Protein AF-A0A2T2R5A3-F1 (afdb_monomer_lite)

Sequence (61 aa):
MIARAFEEAVADVLKAKTKKALGEYTPHSLILGGGVVANQYLRNQFTSLVRNRHDTELILP

Secondary structure (DSSP, 8-state):
-HHHHHHHHHHHHHHHHHHHHHHHH--SEEE--SGGGG-HHHHHHHHHHHTT-SS-EEE--

Structure (mmCIF, N/CA/C/O backbone):
data_AF-A0A2T2R5A3-F1
#
_entry.id   AF-A0A2T2R5A3-F1
#
loop_
_atom_site.group_PDB
_atom_site.id
_atom_site.type_symbol
_atom_site.label_atom_id
_atom_site.label_alt_id
_atom_site.label_comp_id
_atom_site.label_asym_id
_atom_site.label_entity_id
_atom_site.label_seq_id
_atom_site.pdbx_PDB_ins_code
_atom_site.Cartn_x
_atom_site.Cartn_y
_atom_site.Cartn_z
_atom_site.occupancy
_atom_site.B_iso_or_equiv
_atom_site.auth_seq_id
_atom_site.auth_comp_id
_atom_site.auth_asym_id
_atom_site.auth_atom_id
_atom_site.pdbx_PDB_model_num
ATOM 1 N N . MET A 1 1 ? 14.149 -9.125 -18.097 1.00 82.75 1 MET A N 1
ATOM 2 C CA . MET A 1 1 ? 13.977 -10.019 -16.926 1.00 82.75 1 MET A CA 1
ATOM 3 C C . MET A 1 1 ? 14.367 -9.353 -15.608 1.00 82.75 1 MET A C 1
ATOM 5 O O . MET A 1 1 ? 13.549 -9.390 -14.704 1.00 82.75 1 MET A O 1
ATOM 9 N N . ILE A 1 2 ? 15.527 -8.689 -15.499 1.00 96.38 2 ILE A N 1
ATOM 10 C CA . ILE A 1 2 ? 15.986 -8.066 -14.235 1.00 96.38 2 ILE A CA 1
ATOM 11 C C . ILE A 1 2 ? 15.002 -7.022 -13.682 1.00 96.38 2 ILE A C 1
ATOM 13 O O . ILE A 1 2 ? 14.658 -7.093 -12.511 1.00 96.38 2 ILE A O 1
ATOM 17 N N . ALA A 1 3 ? 14.504 -6.098 -14.512 1.00 96.31 3 ALA A N 1
ATOM 18 C CA . ALA A 1 3 ? 13.591 -5.043 -14.052 1.00 96.31 3 ALA A CA 1
ATOM 19 C C . ALA A 1 3 ? 12.304 -5.594 -13.412 1.00 96.31 3 AL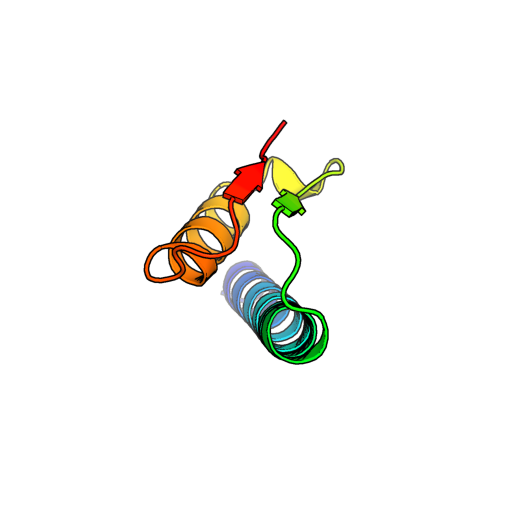A A C 1
ATOM 21 O O . ALA A 1 3 ? 11.900 -5.122 -12.357 1.00 96.31 3 ALA A O 1
ATOM 22 N N . ARG A 1 4 ? 11.707 -6.636 -14.010 1.00 96.38 4 ARG A N 1
ATOM 23 C CA . ARG A 1 4 ? 10.508 -7.282 -13.461 1.00 96.38 4 ARG A CA 1
ATOM 24 C C . ARG A 1 4 ? 10.807 -8.004 -12.150 1.00 96.38 4 ARG A C 1
ATOM 26 O O . ARG A 1 4 ? 10.094 -7.802 -11.181 1.00 96.38 4 ARG A O 1
ATOM 33 N N . ALA A 1 5 ? 11.882 -8.792 -12.104 1.00 97.69 5 ALA A N 1
ATOM 34 C CA . ALA A 1 5 ? 12.275 -9.497 -10.884 1.00 97.69 5 ALA A CA 1
ATOM 35 C C . ALA A 1 5 ? 12.598 -8.521 -9.738 1.00 97.69 5 ALA A C 1
ATOM 37 O O . ALA A 1 5 ? 12.267 -8.770 -8.583 1.00 97.69 5 ALA A O 1
ATOM 38 N N . PHE A 1 6 ? 13.215 -7.383 -10.064 1.00 96.44 6 PHE A N 1
ATOM 39 C CA . PHE A 1 6 ? 13.461 -6.315 -9.105 1.00 96.44 6 PHE A CA 1
ATOM 40 C C . PHE A 1 6 ? 12.154 -5.685 -8.607 1.00 96.44 6 PHE A C 1
ATOM 42 O O . PHE A 1 6 ? 11.965 -5.557 -7.402 1.00 96.44 6 PHE A O 1
ATOM 49 N N . GLU A 1 7 ? 11.239 -5.330 -9.510 1.00 96.31 7 GLU A N 1
ATOM 50 C CA . GLU A 1 7 ? 9.927 -4.777 -9.160 1.00 96.31 7 GLU A CA 1
ATOM 51 C C . GLU A 1 7 ? 9.106 -5.738 -8.280 1.00 96.31 7 GLU A C 1
ATOM 53 O O . GLU A 1 7 ? 8.531 -5.318 -7.274 1.00 96.31 7 GLU A O 1
ATOM 58 N N . GLU A 1 8 ? 9.105 -7.032 -8.609 1.00 97.19 8 GLU A N 1
ATOM 59 C CA . GLU A 1 8 ? 8.479 -8.094 -7.815 1.00 97.19 8 GLU A CA 1
ATOM 60 C C . GLU A 1 8 ? 9.087 -8.164 -6.404 1.00 97.19 8 GLU A C 1
ATOM 62 O O . GLU A 1 8 ? 8.352 -8.098 -5.416 1.00 97.19 8 GLU A O 1
ATOM 67 N N . ALA A 1 9 ? 10.420 -8.192 -6.293 1.00 97.81 9 ALA A N 1
ATOM 68 C CA . ALA A 1 9 ? 11.115 -8.234 -5.006 1.00 97.81 9 ALA A CA 1
ATOM 69 C C . ALA A 1 9 ? 10.834 -6.990 -4.143 1.00 97.81 9 ALA A C 1
ATOM 71 O O . ALA A 1 9 ? 10.608 -7.102 -2.935 1.00 97.81 9 ALA A O 1
ATOM 72 N N . VAL A 1 10 ? 10.807 -5.800 -4.753 1.00 95.94 10 VAL A N 1
ATOM 73 C CA . VAL A 1 10 ? 10.440 -4.553 -4.067 1.00 95.94 10 VAL A CA 1
ATOM 74 C C . VAL A 1 10 ? 9.006 -4.635 -3.547 1.00 95.94 10 VAL A C 1
ATOM 76 O O . VAL A 1 10 ? 8.766 -4.357 -2.369 1.00 95.94 10 VAL A O 1
ATOM 79 N N . ALA A 1 11 ? 8.055 -5.049 -4.387 1.00 96.31 11 ALA A N 1
ATOM 80 C CA . ALA A 1 11 ? 6.657 -5.174 -3.990 1.00 96.31 11 ALA A CA 1
ATOM 81 C C . ALA A 1 11 ? 6.467 -6.174 -2.843 1.00 96.31 11 ALA A C 1
ATOM 83 O O . ALA A 1 11 ? 5.694 -5.908 -1.923 1.00 96.31 11 ALA A O 1
ATOM 84 N N . ASP A 1 12 ? 7.179 -7.300 -2.861 1.00 97.69 12 ASP A N 1
ATOM 85 C CA . ASP A 1 12 ? 7.102 -8.314 -1.810 1.00 97.69 12 ASP A CA 1
ATOM 86 C C . ASP A 1 12 ? 7.600 -7.796 -0.462 1.00 97.69 12 ASP A C 1
ATOM 88 O O . ASP A 1 12 ? 6.906 -7.944 0.549 1.00 97.69 12 ASP A O 1
ATOM 92 N N . VAL A 1 13 ? 8.750 -7.116 -0.441 1.00 98.12 13 VAL A N 1
ATOM 93 C CA . VAL A 1 13 ? 9.291 -6.526 0.791 1.00 98.12 13 VAL A CA 1
ATOM 94 C C . VAL A 1 13 ? 8.352 -5.454 1.346 1.00 98.12 13 VAL A C 1
ATOM 96 O O . VAL A 1 13 ? 8.091 -5.434 2.554 1.00 98.12 13 VAL A O 1
ATOM 99 N N . LEU A 1 14 ? 7.822 -4.577 0.488 1.00 96.56 14 LEU A N 1
ATOM 100 C CA . LEU A 1 14 ? 6.896 -3.526 0.909 1.00 96.56 14 LEU A CA 1
ATOM 101 C C . LEU A 1 14 ? 5.593 -4.121 1.462 1.00 96.56 14 LEU A C 1
ATOM 103 O O . LEU A 1 14 ? 5.215 -3.803 2.589 1.00 96.56 14 LEU A O 1
ATOM 107 N N . LYS A 1 15 ? 4.961 -5.057 0.741 1.00 96.19 15 LYS A N 1
ATOM 108 C CA . LYS A 1 15 ? 3.756 -5.764 1.207 1.00 96.19 15 LYS A CA 1
ATOM 109 C C . LYS A 1 15 ? 3.981 -6.463 2.542 1.00 96.19 15 LYS A C 1
ATOM 111 O O . LYS A 1 15 ? 3.125 -6.374 3.417 1.00 96.19 15 LYS A O 1
ATOM 116 N N . ALA A 1 16 ? 5.100 -7.167 2.712 1.00 97.62 16 ALA A N 1
ATOM 117 C CA . ALA A 1 16 ? 5.381 -7.905 3.941 1.00 97.62 16 ALA A CA 1
ATOM 118 C C . ALA A 1 16 ? 5.462 -6.967 5.154 1.00 97.62 16 ALA A C 1
ATOM 120 O O . ALA A 1 16 ? 4.834 -7.222 6.185 1.00 97.62 16 ALA A O 1
ATOM 121 N N . LYS A 1 17 ? 6.179 -5.845 5.012 1.00 97.75 17 LYS A N 1
ATOM 122 C CA . LYS A 1 17 ? 6.302 -4.833 6.070 1.00 97.75 17 LYS A CA 1
ATOM 123 C C . LYS A 1 17 ? 4.970 -4.145 6.356 1.00 97.75 17 LYS A C 1
ATOM 125 O O . LYS A 1 17 ? 4.594 -4.027 7.520 1.00 97.75 17 LYS A O 1
ATOM 130 N N . THR A 1 18 ? 4.224 -3.764 5.320 1.00 96.81 18 THR A N 1
ATOM 131 C CA . THR A 1 18 ? 2.902 -3.151 5.488 1.00 96.81 18 THR A CA 1
ATOM 132 C C . THR A 1 18 ? 1.920 -4.118 6.137 1.00 96.81 18 THR A C 1
ATOM 134 O O . THR A 1 18 ? 1.255 -3.739 7.090 1.00 96.81 18 THR A O 1
ATOM 137 N N . LYS A 1 19 ? 1.865 -5.387 5.711 1.00 95.81 19 LYS A N 1
ATOM 138 C CA . LYS A 1 19 ? 0.986 -6.402 6.315 1.00 95.81 19 LYS A CA 1
ATOM 139 C C . LYS A 1 19 ? 1.279 -6.592 7.804 1.00 95.81 19 LYS A C 1
ATOM 141 O O . LYS A 1 19 ? 0.338 -6.705 8.585 1.00 95.81 19 LYS A O 1
ATOM 146 N N . LYS A 1 20 ? 2.560 -6.605 8.195 1.00 97.31 20 LYS A N 1
ATOM 147 C CA . LYS A 1 20 ? 2.959 -6.653 9.608 1.00 97.31 20 LYS A CA 1
ATOM 148 C C . LYS A 1 20 ? 2.422 -5.435 10.369 1.00 97.31 20 LYS A C 1
ATOM 150 O O . LYS A 1 20 ? 1.756 -5.615 11.380 1.00 97.31 20 LYS A O 1
ATOM 155 N N . ALA A 1 21 ? 2.643 -4.228 9.849 1.00 97.00 21 ALA A N 1
ATOM 156 C CA . ALA A 1 21 ? 2.176 -2.993 10.480 1.00 97.00 21 ALA A CA 1
ATOM 157 C C . ALA A 1 21 ? 0.640 -2.914 10.579 1.00 97.00 21 ALA A C 1
ATOM 159 O O . ALA A 1 21 ? 0.112 -2.526 11.615 1.00 97.00 21 ALA A O 1
ATOM 160 N N . LEU A 1 22 ? -0.090 -3.341 9.542 1.00 95.75 22 LEU A N 1
ATOM 161 C CA . LEU A 1 22 ? -1.556 -3.408 9.572 1.00 95.75 22 LEU A CA 1
ATOM 162 C C . LEU A 1 22 ? -2.073 -4.371 10.648 1.00 95.75 22 LEU A C 1
ATOM 164 O O . LEU A 1 22 ? -3.126 -4.133 11.228 1.00 95.75 22 LEU A O 1
ATOM 168 N N . GLY A 1 23 ? -1.357 -5.471 10.899 1.00 93.88 23 GLY A N 1
ATOM 169 C CA . GLY A 1 23 ? -1.691 -6.401 11.977 1.00 93.88 23 GLY A CA 1
ATOM 170 C C . GLY A 1 23 ? -1.366 -5.855 13.368 1.00 93.88 23 GLY A C 1
ATOM 171 O O . GLY A 1 23 ? -2.108 -6.121 14.303 1.00 93.88 23 GLY A O 1
ATOM 172 N N . GLU A 1 24 ? -0.276 -5.098 13.498 1.00 97.56 24 GLU A N 1
ATOM 173 C CA . GLU A 1 24 ? 0.199 -4.558 14.778 1.00 97.56 24 GLU A CA 1
ATOM 174 C C . GLU A 1 24 ? -0.612 -3.346 15.251 1.00 97.56 24 GLU A C 1
ATOM 176 O O . GLU A 1 24 ? -0.894 -3.227 16.439 1.00 97.56 24 GLU A O 1
ATOM 181 N N . TYR A 1 25 ? -1.009 -2.467 14.328 1.00 96.44 25 TYR A N 1
ATOM 182 C CA . TYR A 1 25 ? -1.636 -1.187 14.673 1.00 96.44 25 TYR A CA 1
ATOM 183 C C . TYR A 1 25 ? -3.112 -1.080 14.275 1.00 96.44 25 TYR A C 1
ATOM 185 O O . TYR A 1 25 ? -3.766 -0.118 14.672 1.00 96.44 25 TYR A O 1
ATOM 193 N N . THR A 1 26 ? -3.641 -2.023 13.482 1.00 94.31 26 THR A N 1
ATOM 194 C CA . THR A 1 26 ? -5.045 -2.034 13.011 1.00 94.31 26 THR A CA 1
ATOM 195 C C . THR A 1 26 ? -5.561 -0.660 12.541 1.00 94.31 26 THR A C 1
ATOM 197 O O . THR A 1 26 ? -6.597 -0.184 13.015 1.00 94.31 26 THR A O 1
ATOM 200 N N . PRO A 1 27 ? -4.831 0.041 11.652 1.00 96.19 27 PRO A N 1
ATOM 201 C CA . PRO A 1 27 ? -5.232 1.373 11.227 1.00 96.19 27 PRO A CA 1
ATOM 202 C C . PRO A 1 27 ? -6.477 1.305 10.338 1.00 96.19 27 PRO A C 1
ATOM 204 O O . PRO A 1 27 ? -6.631 0.390 9.528 1.00 96.19 27 PRO A O 1
ATOM 207 N N . HIS A 1 28 ? -7.330 2.324 10.442 1.00 95.62 28 HIS A N 1
ATOM 208 C CA . HIS A 1 28 ? -8.542 2.430 9.622 1.00 95.62 28 HIS A CA 1
ATOM 209 C C . HIS A 1 28 ? -8.249 2.802 8.168 1.00 95.62 28 HIS A C 1
ATOM 211 O O . HIS A 1 28 ? -9.059 2.525 7.290 1.00 95.62 28 HIS A O 1
ATOM 217 N N . SER A 1 29 ? -7.087 3.398 7.893 1.00 95.19 29 SER A N 1
ATOM 218 C CA . SER A 1 29 ? -6.678 3.771 6.543 1.00 95.19 29 SER A CA 1
ATOM 219 C C . SER A 1 29 ? -5.216 3.433 6.260 1.00 95.19 29 SER A C 1
ATOM 221 O O . SER A 1 29 ? -4.340 3.513 7.123 1.00 95.19 29 SER A O 1
ATOM 223 N N . LEU A 1 30 ? -4.958 3.053 5.011 1.00 96.06 30 LEU A N 1
ATOM 224 C CA . LEU A 1 30 ? -3.641 2.870 4.422 1.00 96.06 30 LEU A CA 1
ATOM 225 C C . LEU A 1 30 ? -3.532 3.812 3.225 1.00 96.06 30 LEU A C 1
ATOM 227 O O . LEU A 1 30 ? -4.250 3.654 2.243 1.00 96.06 30 LEU A O 1
ATOM 231 N N . ILE A 1 31 ? -2.618 4.775 3.284 1.00 95.38 31 ILE A N 1
ATOM 232 C CA . ILE A 1 31 ? -2.378 5.712 2.182 1.00 95.38 31 ILE A CA 1
ATOM 233 C C . ILE A 1 31 ? -1.139 5.253 1.420 1.00 95.38 31 ILE A C 1
ATOM 235 O O . ILE A 1 31 ? -0.054 5.15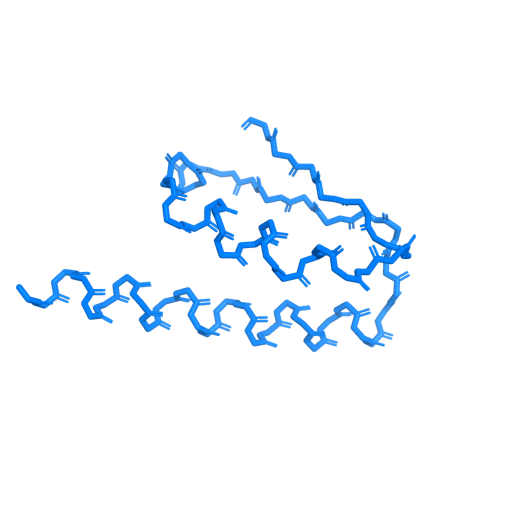5 1.995 1.00 95.38 31 ILE A O 1
ATOM 239 N N . LEU A 1 32 ? -1.283 4.995 0.121 1.00 94.31 32 LEU A N 1
ATOM 240 C CA . LEU A 1 32 ? -0.151 4.728 -0.762 1.00 94.31 32 LEU A CA 1
ATOM 241 C C . LEU A 1 32 ? 0.140 6.014 -1.546 1.00 94.31 32 LEU A C 1
ATOM 243 O O . LEU A 1 32 ? -0.578 6.343 -2.481 1.00 94.31 32 LEU A O 1
ATOM 247 N N . GLY A 1 33 ? 1.166 6.767 -1.145 1.00 91.00 33 GLY A N 1
ATOM 248 C CA . GLY A 1 33 ? 1.519 8.062 -1.746 1.00 91.00 33 GLY A CA 1
ATOM 249 C C . GLY A 1 33 ? 2.941 8.130 -2.320 1.00 91.00 33 GLY A C 1
ATOM 250 O O . GLY A 1 33 ? 3.766 7.247 -2.089 1.00 91.00 33 GLY A O 1
ATOM 251 N N . GLY A 1 34 ? 3.236 9.213 -3.048 1.00 89.88 34 GLY A N 1
ATOM 252 C CA . GLY A 1 34 ? 4.541 9.482 -3.669 1.00 89.88 34 GLY A CA 1
ATOM 253 C C . GLY A 1 34 ? 4.617 9.110 -5.156 1.00 89.88 34 GLY A C 1
ATOM 254 O O . GLY A 1 34 ? 3.766 8.398 -5.682 1.00 89.88 34 GLY A O 1
ATOM 255 N N . GLY A 1 35 ? 5.655 9.585 -5.856 1.00 89.38 35 GLY A N 1
ATOM 256 C CA . GLY A 1 35 ? 5.760 9.450 -7.322 1.00 89.38 35 GLY A CA 1
ATOM 257 C C . GLY A 1 35 ? 5.842 8.005 -7.830 1.00 89.38 35 GLY A C 1
ATOM 258 O O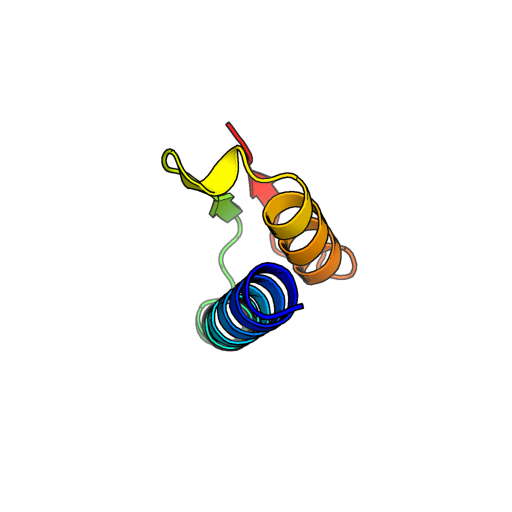 . GLY A 1 35 ? 5.402 7.701 -8.935 1.00 89.38 35 GLY A O 1
ATOM 259 N N . VAL A 1 36 ? 6.336 7.087 -6.998 1.00 90.56 36 VAL A N 1
ATOM 260 C CA . VAL A 1 36 ? 6.468 5.660 -7.338 1.00 90.56 36 VAL A CA 1
ATOM 261 C C . VAL A 1 36 ? 5.102 4.961 -7.407 1.00 90.56 36 VAL A C 1
ATOM 263 O O . VAL A 1 36 ? 4.954 3.950 -8.086 1.00 90.56 36 VAL A O 1
ATOM 266 N N . VAL A 1 37 ? 4.065 5.525 -6.780 1.00 87.62 37 VAL A N 1
ATOM 267 C CA . VAL A 1 37 ? 2.707 4.956 -6.756 1.00 87.62 37 VAL A CA 1
ATOM 268 C C . VAL A 1 37 ? 1.998 5.076 -8.102 1.00 87.62 37 VAL A C 1
ATOM 270 O O . VAL A 1 37 ? 1.016 4.382 -8.343 1.00 87.62 37 VAL A O 1
ATOM 273 N N . ALA A 1 38 ? 2.511 5.877 -9.039 1.00 90.75 38 ALA A N 1
ATOM 274 C CA . ALA A 1 38 ? 2.051 5.847 -10.430 1.00 90.75 38 ALA A CA 1
ATOM 275 C C . ALA A 1 38 ? 2.244 4.463 -11.093 1.00 90.75 38 ALA A C 1
ATOM 277 O O . ALA A 1 38 ? 1.614 4.162 -12.106 1.00 90.75 38 ALA A O 1
ATOM 278 N N . ASN A 1 39 ? 3.078 3.596 -10.511 1.00 93.56 39 ASN A N 1
ATOM 279 C CA . ASN A 1 39 ? 3.272 2.228 -10.959 1.00 93.56 39 ASN A CA 1
ATOM 280 C C . ASN A 1 39 ? 2.009 1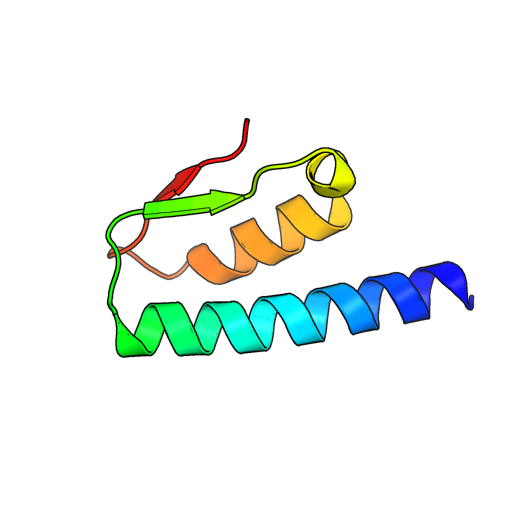.360 -10.746 1.00 93.56 39 ASN A C 1
ATOM 282 O O . ASN A 1 39 ? 1.600 1.079 -9.615 1.00 93.56 39 ASN A O 1
ATOM 286 N N . GLN A 1 40 ? 1.411 0.892 -11.847 1.00 94.81 40 GLN A N 1
ATOM 287 C CA . GLN A 1 40 ? 0.188 0.077 -11.823 1.00 94.81 40 GLN A CA 1
ATOM 288 C C . GLN A 1 40 ? 0.377 -1.276 -11.131 1.00 94.81 40 GLN A C 1
ATOM 290 O O . GLN A 1 40 ? -0.536 -1.752 -10.455 1.00 94.81 40 GLN A O 1
ATOM 295 N N . TYR A 1 41 ? 1.554 -1.893 -11.267 1.00 95.56 41 TYR A N 1
ATOM 296 C CA . TYR A 1 41 ? 1.842 -3.162 -10.609 1.00 95.56 41 TYR A CA 1
ATOM 297 C C . TYR A 1 41 ? 1.790 -2.999 -9.086 1.00 95.56 41 TYR A C 1
ATOM 299 O O . TYR A 1 41 ? 1.061 -3.736 -8.422 1.00 95.56 41 TYR A O 1
ATOM 307 N N . LEU A 1 42 ? 2.453 -1.979 -8.533 1.00 94.69 42 LEU A N 1
ATOM 308 C CA . LEU A 1 42 ? 2.396 -1.679 -7.101 1.00 94.69 42 LEU A CA 1
ATOM 309 C C . LEU A 1 42 ? 0.968 -1.387 -6.630 1.00 94.69 42 LEU A C 1
ATOM 311 O O . LEU A 1 42 ? 0.546 -1.967 -5.630 1.00 94.69 42 LEU A O 1
ATOM 315 N N . ARG A 1 43 ? 0.195 -0.569 -7.360 1.00 95.31 43 ARG A N 1
ATOM 316 C CA . ARG A 1 43 ? -1.220 -0.317 -7.020 1.00 95.31 43 ARG A CA 1
ATOM 317 C C . ARG A 1 43 ? -1.993 -1.629 -6.876 1.00 95.31 43 ARG A C 1
ATOM 319 O O . ARG A 1 43 ? -2.580 -1.871 -5.826 1.00 95.31 43 ARG A O 1
ATOM 326 N N . ASN A 1 44 ? -1.894 -2.524 -7.858 1.00 95.81 44 ASN A N 1
ATOM 327 C CA . ASN A 1 44 ? -2.586 -3.817 -7.840 1.00 95.81 44 ASN A CA 1
ATOM 328 C C . ASN A 1 44 ? -2.144 -4.722 -6.678 1.00 95.81 44 ASN A C 1
ATOM 330 O O . ASN A 1 44 ? -2.975 -5.400 -6.062 1.00 95.81 44 ASN A O 1
ATOM 334 N N . GLN A 1 45 ? -0.847 -4.731 -6.357 1.00 96.31 45 GLN A N 1
ATOM 335 C CA . GLN A 1 45 ? -0.298 -5.491 -5.231 1.00 96.31 45 GLN A CA 1
ATOM 336 C C . GLN A 1 45 ? -0.878 -5.017 -3.889 1.00 96.31 45 GLN A C 1
ATOM 338 O O . GLN A 1 45 ? -1.257 -5.845 -3.059 1.00 96.31 45 GLN A O 1
ATOM 343 N N . PHE A 1 46 ? -1.008 -3.703 -3.689 1.00 95.88 46 PHE A N 1
ATOM 344 C CA . PHE A 1 46 ? -1.575 -3.130 -2.464 1.00 95.88 46 PHE A CA 1
ATOM 345 C C . PHE A 1 46 ? -3.103 -3.218 -2.406 1.00 95.88 46 PHE A C 1
ATOM 347 O O . PHE A 1 46 ? -3.639 -3.543 -1.348 1.00 95.88 46 PHE A O 1
ATOM 354 N N . THR A 1 47 ? -3.808 -3.045 -3.527 1.00 95.38 47 THR A N 1
ATOM 355 C CA . THR A 1 47 ? -5.253 -3.317 -3.607 1.00 95.38 47 THR A CA 1
ATOM 356 C C . THR A 1 47 ? -5.553 -4.767 -3.226 1.00 95.38 47 THR A C 1
ATOM 358 O O . THR A 1 47 ? -6.474 -5.034 -2.458 1.00 95.38 47 THR A O 1
ATOM 361 N N . SER A 1 48 ? -4.734 -5.716 -3.690 1.00 95.25 48 SER A N 1
ATOM 362 C CA . SER A 1 48 ? -4.878 -7.133 -3.332 1.00 95.25 48 SER A CA 1
ATOM 363 C C . SER A 1 48 ? -4.584 -7.403 -1.855 1.00 95.25 48 SER A C 1
ATOM 365 O O . SER A 1 48 ? -5.232 -8.255 -1.250 1.00 95.25 48 SER A O 1
ATOM 367 N N . LEU A 1 49 ? -3.632 -6.673 -1.263 1.00 94.19 49 LEU A N 1
ATOM 368 C CA . LEU A 1 4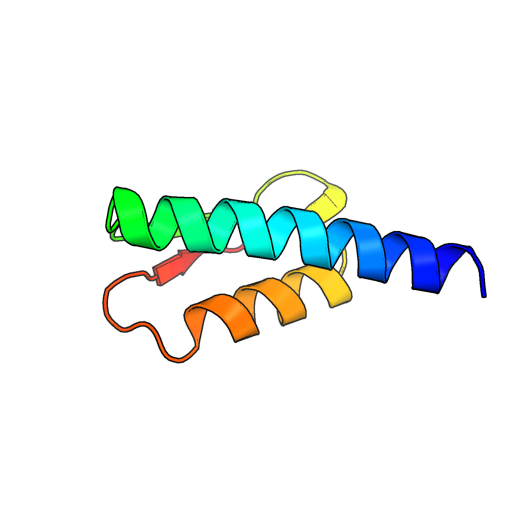9 ? -3.259 -6.807 0.148 1.00 94.19 49 LEU A CA 1
ATOM 369 C C . LEU A 1 49 ? -4.409 -6.430 1.093 1.00 94.19 49 LEU A C 1
ATOM 371 O O . LEU A 1 49 ? -4.576 -7.086 2.122 1.00 94.19 49 LEU A O 1
ATOM 375 N N . VAL A 1 50 ? -5.205 -5.415 0.742 1.00 94.50 50 VAL A N 1
ATOM 376 C CA . VAL A 1 50 ? -6.342 -4.960 1.561 1.00 94.50 50 VAL A CA 1
ATOM 377 C C . VAL A 1 50 ? -7.684 -5.582 1.167 1.00 94.50 50 VAL A C 1
ATOM 379 O O . VAL A 1 50 ? -8.640 -5.448 1.915 1.00 94.50 50 VAL A O 1
ATOM 382 N N . ARG A 1 51 ? -7.786 -6.297 0.037 1.00 91.69 51 ARG A N 1
ATOM 383 C CA . ARG A 1 51 ? -9.069 -6.784 -0.515 1.00 91.69 51 ARG A CA 1
ATOM 384 C C . ARG A 1 51 ? -9.936 -7.576 0.472 1.00 91.69 51 ARG A C 1
ATOM 386 O O . ARG A 1 51 ? -11.155 -7.492 0.414 1.00 91.69 51 ARG A O 1
ATOM 393 N N . ASN A 1 52 ? -9.308 -8.356 1.350 1.00 86.69 52 ASN A N 1
ATOM 394 C CA . ASN A 1 52 ? -10.000 -9.194 2.336 1.00 86.69 52 ASN A CA 1
ATOM 395 C C . ASN A 1 52 ? -9.983 -8.579 3.748 1.00 86.69 52 ASN A C 1
ATOM 397 O O . ASN A 1 52 ? -10.239 -9.278 4.726 1.00 86.69 52 ASN A O 1
ATOM 401 N N . ARG A 1 53 ? -9.604 -7.304 3.869 1.00 89.69 53 ARG A N 1
ATOM 402 C CA . ARG A 1 53 ? -9.590 -6.555 5.123 1.00 89.69 53 ARG A CA 1
ATOM 403 C C . ARG A 1 53 ? -10.789 -5.616 5.139 1.00 89.69 53 ARG A C 1
ATOM 405 O O . ARG A 1 53 ? -10.977 -4.840 4.211 1.00 89.69 53 ARG A O 1
ATOM 412 N N . HIS A 1 54 ? -11.595 -5.703 6.190 1.00 87.81 54 HIS A N 1
ATOM 413 C CA . HIS A 1 54 ? -12.748 -4.820 6.399 1.00 87.81 54 HIS A CA 1
ATOM 414 C C . HIS A 1 54 ? -12.428 -3.663 7.355 1.00 87.81 54 HIS A C 1
ATOM 416 O O . HIS A 1 54 ? -13.221 -2.743 7.497 1.00 87.81 54 HIS A O 1
ATOM 422 N N . ASP A 1 55 ? -11.272 -3.726 8.014 1.00 91.75 55 ASP A N 1
ATOM 423 C CA . ASP A 1 55 ? -10.808 -2.796 9.042 1.00 91.75 55 ASP A CA 1
ATOM 424 C C . ASP A 1 55 ? -9.909 -1.679 8.497 1.00 9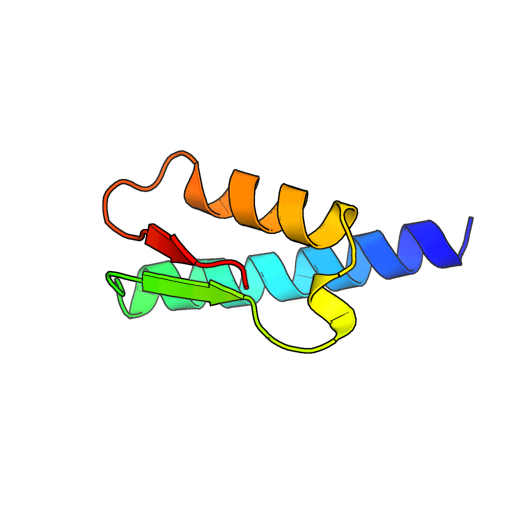1.75 55 ASP A C 1
ATOM 426 O O . ASP A 1 55 ? -9.545 -0.780 9.246 1.00 91.75 55 ASP A O 1
ATOM 430 N N . THR A 1 56 ? -9.531 -1.736 7.218 1.00 95.12 56 THR A N 1
ATOM 431 C CA . THR A 1 56 ? -8.595 -0.789 6.606 1.00 95.12 56 THR A CA 1
ATOM 432 C C . THR A 1 56 ? -9.052 -0.401 5.204 1.00 95.12 56 THR A C 1
ATOM 434 O O . THR A 1 56 ? -9.171 -1.252 4.325 1.00 95.12 56 THR A O 1
ATOM 437 N N . GLU A 1 57 ? -9.221 0.896 4.969 1.00 95.00 57 GLU A N 1
ATOM 438 C CA . GLU A 1 57 ? -9.471 1.484 3.654 1.00 95.00 57 GLU A CA 1
ATOM 439 C C . GLU A 1 57 ? -8.153 1.863 2.959 1.00 95.00 57 GLU A C 1
ATOM 441 O O . GLU A 1 57 ? -7.280 2.491 3.560 1.00 95.00 57 GLU A O 1
ATOM 446 N N . LEU A 1 58 ? -7.987 1.499 1.683 1.00 95.56 58 LEU A N 1
ATOM 447 C CA . LEU A 1 58 ? -6.832 1.916 0.881 1.00 95.56 58 LEU A CA 1
ATOM 448 C C . LEU A 1 58 ? -7.138 3.211 0.128 1.00 95.56 58 LEU A C 1
ATOM 450 O O . LEU A 1 58 ? -8.052 3.253 -0.691 1.00 95.56 58 LEU A O 1
ATOM 454 N N . ILE A 1 59 ? -6.302 4.226 0.335 1.00 95.38 59 ILE A N 1
ATOM 455 C CA . ILE A 1 59 ? -6.386 5.525 -0.334 1.00 95.38 59 ILE A CA 1
ATOM 456 C C . ILE A 1 59 ? -5.233 5.640 -1.336 1.00 95.38 59 ILE A C 1
ATOM 458 O O . ILE A 1 59 ? -4.059 5.523 -0.969 1.00 95.38 59 ILE A O 1
ATOM 462 N N . LEU A 1 60 ? -5.579 5.881 -2.604 1.00 91.50 60 LEU A N 1
ATOM 463 C CA . LEU A 1 60 ? -4.646 6.087 -3.711 1.00 91.50 60 LEU A CA 1
ATOM 464 C C . LEU A 1 60 ? -4.889 7.479 -4.330 1.00 91.50 60 LEU A C 1
ATOM 466 O O . LEU A 1 60 ? -5.974 7.680 -4.877 1.00 91.50 60 LEU A O 1
ATOM 470 N N . PRO A 1 61 ? -3.929 8.420 -4.264 1.00 84.50 61 PRO A N 1
ATOM 471 C CA . PRO A 1 61 ? -3.999 9.685 -4.988 1.00 84.50 61 PRO A CA 1
ATOM 472 C C . PRO A 1 61 ? -3.722 9.520 -6.493 1.00 84.50 61 PRO A C 1
ATOM 474 O O . PRO A 1 61 ? -3.270 8.428 -6.940 1.00 84.50 61 PRO A O 1
#

Foldseek 3Di:
DVVVVVVVVVLVVVLVVVLVVCVVPLAQEDEDDDPVLVDPVSVVSVCVSCVPPPSYDYHYD

Radius of gyration: 11.87 Å; chains: 1; bounding box: 29×20×32 Å

pLDDT: mean 94.36, std 3.35, range [82.75, 98.12]